Protein AF-A0A358D161-F1 (afdb_monomer)

Structure (mmCIF, N/CA/C/O backbone):
data_AF-A0A358D161-F1
#
_entry.id   AF-A0A358D161-F1
#
loop_
_atom_site.group_PDB
_atom_site.id
_atom_site.type_symbol
_atom_site.label_atom_id
_atom_site.label_alt_id
_atom_site.label_comp_id
_atom_site.label_asym_id
_atom_site.label_entity_id
_atom_site.label_seq_id
_atom_site.pdbx_PDB_ins_code
_atom_site.Cartn_x
_atom_site.Cartn_y
_atom_site.Cartn_z
_atom_site.occupancy
_atom_site.B_iso_or_equiv
_atom_site.auth_seq_id
_atom_site.auth_comp_id
_atom_site.auth_asym_id
_atom_site.auth_atom_id
_atom_site.pdbx_PDB_model_num
ATOM 1 N N . ARG A 1 1 ? 5.043 11.465 -5.851 1.00 78.62 1 ARG A N 1
ATOM 2 C CA . ARG A 1 1 ? 6.495 11.413 -6.176 1.00 78.62 1 ARG A CA 1
ATOM 3 C C . ARG A 1 1 ? 6.864 10.142 -6.947 1.00 78.62 1 ARG A C 1
ATOM 5 O O . ARG A 1 1 ? 7.251 10.280 -8.096 1.00 78.62 1 ARG A O 1
ATOM 12 N N . ARG A 1 2 ? 6.625 8.931 -6.412 1.00 82.62 2 ARG A N 1
ATOM 13 C CA . ARG A 1 2 ? 6.927 7.649 -7.100 1.00 82.62 2 ARG A CA 1
ATOM 14 C C . ARG A 1 2 ? 6.315 7.508 -8.508 1.00 82.62 2 ARG A C 1
ATOM 16 O O . ARG A 1 2 ? 6.998 7.039 -9.408 1.00 82.62 2 ARG A O 1
ATOM 23 N N . LYS A 1 3 ? 5.089 8.016 -8.733 1.00 87.25 3 LYS A N 1
ATOM 24 C CA . LYS A 1 3 ? 4.467 8.036 -10.074 1.00 87.25 3 LYS A CA 1
ATOM 25 C C . LYS A 1 3 ? 5.246 8.871 -11.104 1.00 87.25 3 LYS A C 1
ATOM 27 O O . LYS A 1 3 ? 5.401 8.451 -12.241 1.00 87.25 3 LYS A O 1
ATOM 32 N N . VAL A 1 4 ? 5.755 10.039 -10.703 1.00 90.81 4 VAL A N 1
ATOM 33 C CA . VAL A 1 4 ? 6.517 10.932 -11.595 1.00 90.81 4 VAL A CA 1
ATOM 34 C C . VAL A 1 4 ? 7.863 10.299 -11.936 1.00 90.81 4 VAL A C 1
ATOM 36 O O . VAL A 1 4 ? 8.233 10.236 -13.100 1.00 90.81 4 VAL A O 1
ATOM 39 N N . THR A 1 5 ? 8.554 9.754 -10.933 1.00 92.81 5 THR A N 1
ATOM 40 C CA . THR A 1 5 ? 9.808 9.017 -11.126 1.00 92.81 5 THR A CA 1
ATOM 41 C C . THR A 1 5 ? 9.623 7.822 -12.066 1.00 92.81 5 THR A C 1
ATOM 43 O O . THR A 1 5 ? 10.385 7.673 -13.016 1.00 92.81 5 THR A O 1
ATOM 46 N N . GLY A 1 6 ? 8.568 7.022 -11.863 1.00 93.81 6 GLY A N 1
ATOM 47 C CA . GLY A 1 6 ? 8.243 5.901 -12.747 1.00 93.81 6 GLY A CA 1
ATOM 48 C C . GLY A 1 6 ? 7.958 6.335 -14.185 1.00 93.81 6 GLY A C 1
ATOM 49 O O . GLY A 1 6 ? 8.462 5.714 -15.116 1.00 93.81 6 GLY A O 1
ATOM 50 N N . LEU A 1 7 ? 7.224 7.437 -14.376 1.00 96.19 7 LEU A N 1
ATOM 51 C CA . LEU A 1 7 ? 6.960 7.993 -15.705 1.00 96.19 7 LEU A CA 1
ATOM 52 C C . LEU A 1 7 ? 8.253 8.428 -16.410 1.00 96.19 7 LEU A C 1
ATOM 54 O O . LEU A 1 7 ? 8.426 8.131 -17.587 1.00 96.19 7 LEU A O 1
ATOM 58 N N . ILE A 1 8 ? 9.178 9.078 -15.695 1.00 96.75 8 ILE A N 1
ATOM 59 C CA . ILE A 1 8 ? 10.482 9.476 -16.246 1.00 96.75 8 ILE A CA 1
ATOM 60 C C . ILE A 1 8 ? 11.270 8.243 -16.703 1.00 96.75 8 ILE A C 1
ATOM 62 O O . ILE A 1 8 ? 11.790 8.238 -17.815 1.00 96.75 8 ILE A O 1
ATOM 66 N N . TYR A 1 9 ? 11.321 7.181 -15.892 1.00 96.81 9 TYR A N 1
ATOM 67 C CA . TYR A 1 9 ? 12.000 5.938 -16.273 1.00 96.81 9 TYR A CA 1
ATOM 68 C C . TYR A 1 9 ? 11.407 5.313 -17.532 1.00 96.81 9 TYR A C 1
ATOM 70 O O . TYR A 1 9 ? 12.160 4.898 -18.409 1.00 96.81 9 TYR A O 1
ATOM 78 N N . LEU A 1 10 ? 10.077 5.301 -17.658 1.00 97.44 10 LEU A N 1
ATOM 79 C CA . LEU A 1 10 ? 9.416 4.805 -18.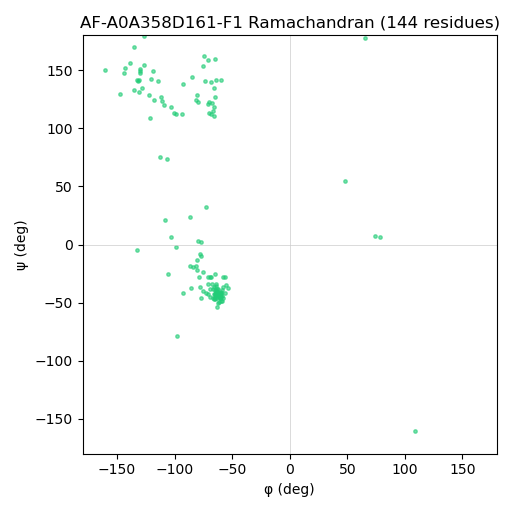864 1.00 97.44 10 LEU A CA 1
ATOM 80 C C . LEU A 1 10 ? 9.725 5.661 -20.089 1.00 97.44 10 LEU A C 1
ATOM 82 O O . LEU A 1 10 ? 10.042 5.109 -21.136 1.00 97.44 10 LEU A O 1
ATOM 86 N N . ILE A 1 11 ? 9.668 6.989 -19.969 1.00 97.75 11 ILE A N 1
ATOM 87 C CA . ILE A 1 11 ? 9.971 7.899 -21.081 1.00 97.75 11 ILE A CA 1
ATOM 88 C C . ILE A 1 11 ? 11.411 7.697 -21.555 1.00 97.75 11 ILE A C 1
ATOM 90 O O . ILE A 1 11 ? 11.647 7.591 -22.755 1.00 97.75 11 ILE A O 1
ATOM 94 N N . VAL A 1 12 ? 12.368 7.599 -20.630 1.00 97.62 12 VAL A N 1
ATOM 95 C CA . VAL A 1 12 ? 13.780 7.374 -20.966 1.00 97.62 12 VAL A CA 1
ATOM 96 C C . VAL A 1 12 ? 13.979 5.996 -21.599 1.00 97.62 12 VAL A C 1
ATOM 98 O O . VAL A 1 12 ? 14.610 5.902 -22.649 1.00 97.62 12 VAL A O 1
ATOM 101 N N . ALA A 1 13 ? 13.411 4.940 -21.009 1.00 97.12 13 ALA A N 1
ATOM 102 C CA . ALA A 1 13 ? 13.514 3.579 -21.530 1.00 97.12 13 ALA A CA 1
ATOM 103 C C . ALA A 1 13 ? 12.922 3.451 -22.940 1.00 97.12 13 ALA A C 1
ATOM 105 O O . ALA A 1 13 ? 13.547 2.866 -23.821 1.00 97.12 13 ALA A O 1
ATOM 106 N N . LEU A 1 14 ? 11.738 4.026 -23.167 1.00 96.81 14 LEU A N 1
ATOM 107 C CA . LEU A 1 14 ? 11.079 4.012 -24.471 1.00 96.81 14 LEU A CA 1
ATOM 108 C C . LEU A 1 14 ? 11.802 4.905 -25.477 1.00 96.81 14 LEU A C 1
ATOM 110 O O . LEU A 1 14 ? 11.983 4.492 -26.617 1.00 96.81 14 LEU A O 1
ATOM 114 N N . GLY A 1 15 ? 12.243 6.098 -25.074 1.00 96.38 15 GLY A N 1
ATOM 115 C CA . GLY A 1 15 ? 12.951 7.028 -25.950 1.00 96.38 15 GLY A CA 1
ATOM 116 C C . GLY A 1 15 ? 14.278 6.454 -26.438 1.00 96.38 15 GLY A C 1
ATOM 117 O O . GLY A 1 15 ? 14.497 6.355 -27.644 1.00 96.38 15 GLY A O 1
ATOM 118 N N . ILE A 1 16 ? 15.132 6.012 -25.508 1.00 94.81 16 ILE A N 1
ATOM 119 C CA . ILE A 1 16 ? 16.430 5.413 -25.841 1.00 94.81 16 ILE A CA 1
ATOM 120 C C .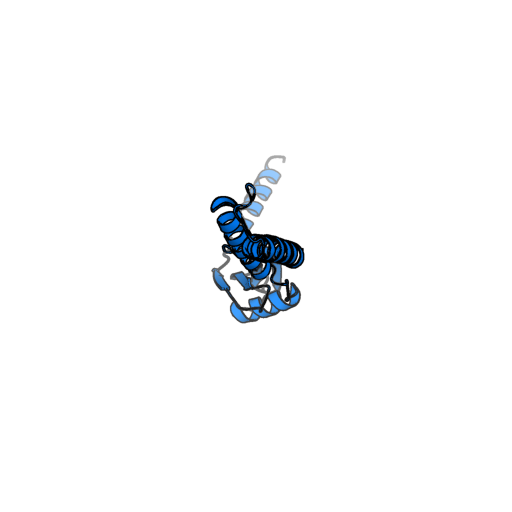 ILE A 1 16 ? 16.227 4.080 -26.561 1.00 94.81 16 ILE A C 1
ATOM 122 O O . ILE A 1 16 ? 16.828 3.876 -27.608 1.00 94.81 16 ILE A O 1
ATOM 126 N N . GLY A 1 17 ? 15.343 3.207 -26.068 1.00 93.62 17 GLY A N 1
ATOM 127 C CA . GLY A 1 17 ? 15.091 1.903 -26.683 1.00 93.62 17 GLY A CA 1
ATO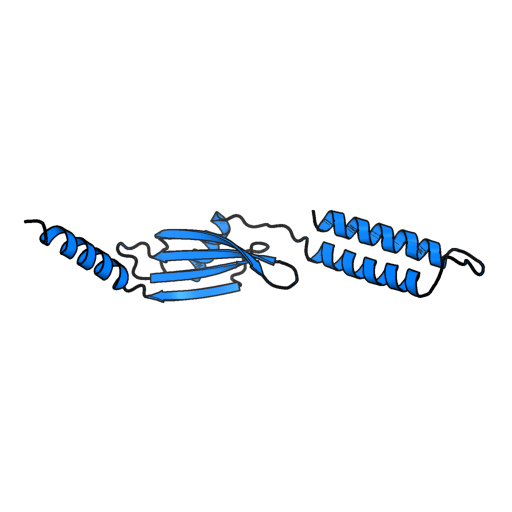M 128 C C . GLY A 1 17 ? 14.574 2.008 -28.120 1.00 93.62 17 GLY A C 1
ATOM 129 O O . GLY A 1 17 ? 15.095 1.339 -29.010 1.00 93.62 17 GLY A O 1
ATOM 130 N N . THR A 1 18 ? 13.604 2.892 -28.374 1.00 93.44 18 THR A N 1
ATOM 131 C CA . THR A 1 18 ? 13.063 3.118 -29.727 1.00 93.44 18 THR A CA 1
ATOM 132 C C . THR A 1 18 ? 14.119 3.724 -30.643 1.00 93.44 18 THR A C 1
ATOM 134 O O . THR A 1 18 ? 14.267 3.281 -31.782 1.00 93.44 18 THR A O 1
ATOM 137 N N . TRP A 1 19 ? 14.888 4.701 -30.151 1.00 93.38 19 TRP A N 1
ATOM 138 C CA . TRP A 1 19 ? 15.996 5.280 -30.907 1.00 93.38 19 TRP A CA 1
ATOM 139 C C . TRP A 1 19 ? 17.029 4.213 -31.277 1.00 93.38 19 TRP A C 1
ATOM 141 O O . TRP A 1 19 ? 17.365 4.085 -32.450 1.00 93.38 19 TRP A O 1
ATOM 151 N N . SER A 1 20 ? 17.460 3.386 -30.321 1.00 89.62 20 SER A N 1
ATOM 152 C CA . SER A 1 20 ? 18.454 2.329 -30.543 1.00 89.62 20 SER A CA 1
ATOM 153 C C . SER A 1 20 ? 18.047 1.325 -31.618 1.00 89.62 20 SER A C 1
ATOM 155 O O . SER A 1 20 ? 18.906 0.881 -32.370 1.00 89.62 20 SER A O 1
ATOM 157 N N . VAL A 1 21 ? 16.758 0.985 -31.718 1.00 88.38 21 VAL A N 1
ATOM 158 C CA . VAL A 1 21 ? 16.246 0.051 -32.741 1.00 88.38 21 VAL A CA 1
ATOM 159 C C . VAL A 1 21 ? 16.046 0.746 -34.098 1.00 88.38 21 VAL A C 1
ATOM 161 O O . VAL A 1 21 ? 16.043 0.090 -35.135 1.00 88.38 21 VAL A O 1
ATOM 164 N N . SER A 1 22 ? 15.899 2.074 -34.109 1.00 88.69 22 SER A N 1
ATOM 165 C CA . SER A 1 22 ? 15.678 2.866 -35.328 1.00 88.69 22 SER A CA 1
ATOM 166 C C . SER A 1 22 ? 16.975 3.274 -36.038 1.00 88.69 22 SER A C 1
ATOM 168 O O . SER A 1 22 ? 16.939 3.654 -37.209 1.00 88.69 22 SER A O 1
ATOM 170 N N . VAL A 1 23 ? 18.126 3.227 -35.355 1.00 87.88 23 VAL A N 1
ATOM 171 C CA . VAL A 1 23 ? 19.427 3.530 -35.971 1.00 87.88 23 VAL A CA 1
ATOM 172 C C . VAL A 1 23 ? 19.813 2.406 -36.932 1.00 87.88 23 VAL A C 1
ATOM 174 O O . VAL A 1 23 ? 19.948 1.251 -36.543 1.00 87.88 23 VAL A O 1
ATOM 177 N N . SER A 1 24 ? 20.012 2.759 -38.201 1.00 78.19 24 SER A N 1
ATOM 178 C CA . SER A 1 24 ? 20.486 1.834 -39.236 1.00 78.19 24 SER A CA 1
ATOM 179 C C . SER A 1 24 ? 22.020 1.733 -39.233 1.00 78.19 24 SER A C 1
ATOM 181 O O . SER A 1 24 ? 22.699 2.739 -39.031 1.00 78.19 24 SER A O 1
ATOM 183 N N . GLY A 1 25 ? 22.565 0.541 -39.503 1.00 79.94 25 GLY A N 1
ATOM 184 C CA . GLY A 1 25 ? 24.012 0.265 -39.571 1.00 79.94 25 GLY A CA 1
ATOM 185 C C . GLY A 1 25 ? 24.537 -0.568 -38.393 1.00 79.94 25 GLY A C 1
ATOM 186 O O . GLY A 1 25 ? 23.755 -1.215 -37.703 1.00 79.94 25 GLY A O 1
ATOM 187 N N . GLU A 1 26 ? 25.853 -0.530 -38.148 1.00 74.62 26 GLU A N 1
ATOM 188 C CA . GLU A 1 26 ? 26.517 -1.101 -36.956 1.00 74.62 26 GLU A CA 1
ATOM 189 C C . GLU A 1 26 ? 26.978 0.020 -36.000 1.00 74.62 26 GLU A C 1
ATOM 191 O O . GLU A 1 26 ? 28.161 0.369 -35.937 1.00 74.62 26 GLU A O 1
ATOM 196 N N . PRO A 1 27 ? 26.049 0.665 -35.274 1.00 79.25 27 PRO A N 1
ATOM 197 C CA . PRO A 1 27 ? 26.395 1.717 -34.330 1.00 79.25 27 PRO A CA 1
ATOM 198 C C . PRO A 1 27 ? 27.118 1.147 -33.101 1.00 79.25 27 PRO A C 1
ATOM 200 O O . PRO A 1 27 ? 26.563 0.355 -32.347 1.00 79.25 27 PRO A O 1
ATOM 203 N N . VAL A 1 28 ? 28.329 1.643 -32.831 1.00 83.88 28 VAL A N 1
ATOM 204 C CA . VAL A 1 28 ? 29.195 1.215 -31.706 1.00 83.88 28 VAL A CA 1
ATOM 205 C C . VAL A 1 28 ? 28.514 1.341 -30.330 1.00 83.88 28 VAL A C 1
ATOM 207 O O . VAL A 1 28 ? 28.830 0.604 -29.399 1.00 83.88 28 VAL A O 1
ATOM 210 N N . LEU A 1 29 ? 27.570 2.277 -30.189 1.00 82.50 29 LEU A N 1
ATOM 211 C CA . LEU A 1 29 ? 26.863 2.547 -28.934 1.00 82.50 29 LEU A CA 1
ATOM 212 C C . LEU A 1 29 ? 25.663 1.618 -28.687 1.00 82.50 29 LEU A C 1
ATOM 214 O O . LEU A 1 29 ? 25.224 1.511 -27.542 1.00 82.50 29 LEU A O 1
ATOM 218 N N . VAL A 1 30 ? 25.125 0.949 -29.715 1.00 87.50 30 VAL A N 1
ATOM 219 C CA . VAL A 1 30 ? 23.990 0.029 -29.550 1.00 87.50 30 VAL A CA 1
ATOM 220 C C . VAL A 1 30 ? 24.533 -1.378 -29.363 1.00 87.50 30 VAL A C 1
ATOM 222 O O . VAL A 1 30 ? 25.094 -1.982 -30.269 1.00 87.50 30 VAL A O 1
ATOM 225 N N . ASN A 1 31 ? 24.352 -1.910 -28.161 1.00 89.75 31 ASN A N 1
ATOM 226 C CA . ASN A 1 31 ? 24.715 -3.278 -27.823 1.00 89.75 31 ASN A CA 1
ATOM 227 C C . ASN A 1 31 ? 23.587 -3.945 -27.030 1.00 89.75 31 ASN A C 1
ATOM 229 O O . ASN A 1 31 ? 22.653 -3.289 -26.559 1.00 89.75 31 ASN A O 1
ATOM 233 N N . 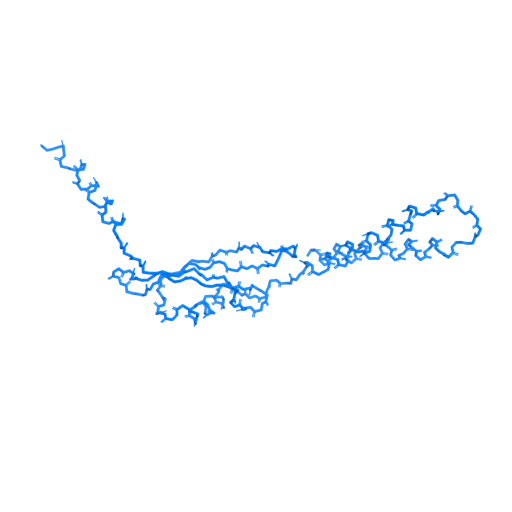THR A 1 32 ? 23.695 -5.257 -26.840 1.00 89.38 32 THR A N 1
ATOM 234 C CA . THR A 1 32 ? 22.724 -6.049 -26.073 1.00 89.38 32 THR A CA 1
ATOM 235 C C . THR A 1 32 ? 22.517 -5.510 -24.655 1.00 89.38 32 THR A C 1
ATOM 237 O O . THR A 1 32 ? 21.398 -5.529 -24.147 1.00 89.38 32 THR A O 1
ATOM 240 N N . GLY A 1 33 ? 23.570 -4.978 -24.028 1.00 91.94 33 GLY A N 1
ATOM 241 C CA . GLY A 1 33 ? 23.509 -4.366 -22.702 1.00 91.94 33 GLY A CA 1
ATOM 242 C C . GLY A 1 33 ? 22.650 -3.101 -22.656 1.00 91.94 33 GLY A C 1
ATOM 243 O O . GLY A 1 33 ? 21.890 -2.928 -21.708 1.00 91.94 33 GLY A O 1
ATOM 244 N N . LEU A 1 34 ? 22.697 -2.252 -23.688 1.00 92.75 34 LEU A N 1
ATOM 245 C CA . LEU A 1 34 ? 21.849 -1.059 -23.784 1.00 92.75 34 LEU A CA 1
ATOM 246 C C . LEU A 1 34 ? 20.365 -1.436 -23.859 1.00 92.75 34 LEU A C 1
ATOM 248 O O . LEU A 1 34 ? 19.542 -0.869 -23.138 1.00 92.75 34 LEU A O 1
ATOM 252 N N . ILE A 1 35 ? 20.029 -2.421 -24.696 1.00 91.75 35 ILE A N 1
ATOM 253 C CA . ILE A 1 35 ? 18.652 -2.911 -24.838 1.00 91.75 35 ILE A CA 1
ATOM 254 C C . ILE A 1 35 ? 18.179 -3.555 -23.531 1.00 91.75 35 ILE A C 1
ATOM 256 O O . ILE A 1 35 ? 17.103 -3.217 -23.037 1.00 91.75 35 ILE A O 1
ATOM 260 N N . ALA A 1 36 ? 19.001 -4.411 -22.918 1.00 95.56 36 ALA A N 1
ATOM 261 C CA . ALA A 1 36 ? 18.705 -5.005 -21.616 1.00 95.56 36 ALA A CA 1
ATOM 262 C C . ALA A 1 36 ? 18.515 -3.937 -20.523 1.00 95.56 36 ALA A C 1
ATOM 264 O O . ALA A 1 36 ? 17.597 -4.043 -19.711 1.00 95.56 36 ALA A O 1
ATOM 265 N N . GLY A 1 37 ? 19.326 -2.876 -20.539 1.00 96.44 37 GLY A N 1
ATOM 266 C CA . GLY A 1 37 ? 19.197 -1.728 -19.645 1.00 96.44 37 GLY A CA 1
ATOM 267 C C . GLY A 1 37 ? 17.877 -0.980 -19.831 1.00 96.44 37 GLY A C 1
ATOM 268 O O . GLY A 1 37 ? 17.206 -0.681 -18.844 1.00 96.44 37 GLY A O 1
ATOM 269 N N . CYS A 1 38 ? 17.453 -0.738 -21.076 1.00 96.25 38 CYS A N 1
ATOM 270 C CA . CYS A 1 38 ? 16.155 -0.123 -21.371 1.00 96.25 38 CYS A CA 1
ATOM 271 C C . CYS A 1 38 ? 14.993 -0.993 -20.873 1.00 96.25 38 CYS A C 1
ATOM 273 O O . CYS A 1 38 ? 14.060 -0.478 -20.260 1.00 96.25 38 CYS A O 1
ATOM 275 N N . VAL A 1 39 ? 15.067 -2.312 -21.070 1.00 96.50 39 VAL A N 1
ATOM 276 C CA . VAL A 1 39 ? 14.063 -3.259 -20.561 1.00 96.50 39 VAL A CA 1
ATOM 277 C C . VAL A 1 39 ? 14.009 -3.224 -19.032 1.00 96.50 39 VAL A C 1
ATOM 279 O O . VAL A 1 39 ? 12.933 -3.048 -18.462 1.00 96.50 39 VAL A O 1
ATOM 282 N N . ALA A 1 40 ? 15.157 -3.333 -18.359 1.00 97.75 40 ALA A N 1
ATOM 283 C CA . ALA A 1 40 ? 15.236 -3.303 -16.901 1.00 97.75 40 ALA A CA 1
ATOM 284 C C . ALA A 1 40 ? 14.702 -1.982 -16.325 1.00 97.75 40 ALA A C 1
ATOM 286 O O . ALA A 1 40 ? 13.906 -1.987 -15.384 1.00 97.75 40 ALA A O 1
ATOM 287 N N . LEU A 1 41 ? 15.080 -0.850 -16.926 1.00 97.62 41 LEU A N 1
ATOM 288 C CA . LEU A 1 41 ? 14.591 0.470 -16.535 1.00 97.62 41 LEU A CA 1
ATOM 289 C C . LEU A 1 41 ? 13.080 0.602 -16.767 1.00 97.62 41 LEU A C 1
ATOM 291 O O . LEU A 1 41 ? 12.376 1.142 -15.915 1.00 97.62 41 LEU A O 1
ATOM 295 N N . GLY A 1 42 ? 12.570 0.063 -17.877 1.00 97.62 42 GLY A N 1
ATOM 296 C CA . GLY A 1 42 ? 11.142 0.010 -18.174 1.00 97.62 42 GLY A CA 1
ATOM 297 C C . GLY A 1 42 ? 10.358 -0.769 -17.116 1.00 97.62 42 GLY A C 1
ATOM 298 O O . GLY A 1 42 ? 9.381 -0.260 -16.565 1.00 97.62 42 GLY A O 1
ATOM 299 N N . LEU A 1 43 ? 10.830 -1.967 -16.755 1.00 97.31 43 LEU A N 1
ATOM 300 C CA . LEU A 1 43 ? 10.245 -2.780 -15.683 1.00 97.31 43 LEU A CA 1
ATOM 301 C C . LEU A 1 43 ? 10.264 -2.043 -14.336 1.00 97.31 43 LEU A C 1
ATOM 303 O O . LEU A 1 43 ? 9.261 -2.028 -13.619 1.00 97.31 43 LEU A O 1
ATOM 307 N N . PHE A 1 44 ? 11.370 -1.373 -14.010 1.00 96.25 44 PHE A N 1
ATOM 308 C CA . PHE A 1 44 ? 11.483 -0.587 -12.782 1.00 96.25 44 PHE A CA 1
ATOM 309 C C . PHE A 1 44 ? 10.570 0.653 -12.779 1.00 96.25 44 PHE A C 1
ATOM 311 O O . PHE A 1 44 ? 10.014 1.030 -11.740 1.00 96.25 44 PHE A O 1
ATOM 318 N N . GLY A 1 45 ? 10.357 1.265 -13.946 1.00 95.88 45 GLY A N 1
ATOM 319 C CA . GLY A 1 45 ? 9.375 2.325 -14.160 1.00 95.88 45 GLY A CA 1
ATOM 320 C C . GLY A 1 45 ? 7.948 1.855 -13.885 1.00 95.88 45 GLY A C 1
ATOM 321 O O . GLY A 1 45 ? 7.240 2.485 -13.095 1.00 95.88 45 GLY A O 1
ATOM 322 N N . LEU A 1 46 ? 7.551 0.709 -14.451 1.00 95.06 46 LEU A N 1
ATOM 323 C CA . LEU A 1 46 ? 6.247 0.082 -14.193 1.00 95.06 46 LEU A CA 1
ATOM 324 C C . LEU A 1 46 ? 6.054 -0.237 -12.708 1.00 95.06 46 LEU A C 1
ATOM 326 O O . LEU A 1 46 ? 5.011 0.082 -12.134 1.00 95.06 46 LEU A O 1
ATOM 330 N N . TYR A 1 47 ? 7.077 -0.798 -12.064 1.00 94.06 47 TYR A N 1
ATOM 331 C CA . TYR A 1 47 ? 7.062 -1.053 -10.627 1.00 94.06 47 TYR A CA 1
ATOM 332 C C . TYR A 1 47 ? 6.870 0.238 -9.815 1.00 94.06 47 TYR A C 1
ATOM 334 O O . TYR A 1 47 ? 6.026 0.293 -8.921 1.00 94.06 47 TYR A O 1
ATOM 342 N N . SER A 1 48 ? 7.591 1.309 -10.158 1.00 92.44 48 SER A N 1
ATOM 343 C CA . SER A 1 48 ? 7.480 2.607 -9.476 1.00 92.44 48 SER A CA 1
ATOM 344 C C . SER A 1 48 ? 6.095 3.245 -9.635 1.00 92.44 48 SER A C 1
ATOM 346 O O . SER A 1 48 ? 5.589 3.864 -8.693 1.00 92.44 48 SER A O 1
ATOM 348 N N . LEU A 1 49 ? 5.453 3.077 -10.797 1.00 91.50 49 LEU A N 1
ATOM 349 C CA . LEU A 1 49 ? 4.063 3.486 -11.010 1.00 91.50 49 LEU A CA 1
ATOM 350 C C . LEU A 1 49 ? 3.105 2.672 -10.132 1.00 91.50 49 LEU A C 1
ATOM 352 O O . LEU A 1 49 ? 2.257 3.256 -9.452 1.00 91.50 49 LEU A O 1
ATOM 356 N N . ALA A 1 50 ? 3.271 1.347 -10.103 1.00 89.94 50 ALA A N 1
ATOM 357 C CA . ALA A 1 50 ? 2.441 0.441 -9.314 1.00 89.94 50 ALA A CA 1
ATOM 358 C C . ALA A 1 50 ? 2.567 0.692 -7.801 1.00 89.94 50 ALA A C 1
ATOM 360 O O . ALA A 1 50 ? 1.559 0.699 -7.097 1.00 89.94 50 ALA A O 1
ATOM 361 N N . ALA A 1 51 ? 3.779 0.959 -7.307 1.00 89.00 51 ALA A N 1
ATOM 362 C CA . ALA A 1 51 ? 4.067 1.290 -5.908 1.00 89.00 51 ALA A CA 1
ATOM 363 C C . ALA A 1 51 ? 3.710 2.742 -5.536 1.00 89.00 51 ALA A C 1
ATOM 365 O O . ALA A 1 51 ? 3.786 3.140 -4.374 1.00 89.00 51 ALA A O 1
ATOM 366 N N . GLY A 1 52 ? 3.348 3.573 -6.515 1.00 84.44 52 GLY A N 1
ATOM 367 C CA . GLY A 1 52 ? 2.976 4.968 -6.319 1.00 84.44 52 GLY A CA 1
ATOM 368 C C . GLY A 1 52 ? 1.502 5.188 -5.988 1.00 84.44 52 GLY A C 1
ATOM 369 O O . GLY A 1 52 ? 1.003 6.270 -6.296 1.00 84.44 52 GLY A O 1
ATOM 370 N N . ARG A 1 53 ? 0.784 4.198 -5.437 1.00 79.81 53 ARG A N 1
ATOM 371 C CA . ARG A 1 53 ? -0.642 4.349 -5.091 1.00 79.81 53 ARG A CA 1
ATOM 372 C C . ARG A 1 53 ? -0.847 5.483 -4.086 1.00 79.81 53 ARG A C 1
ATOM 374 O O . ARG A 1 53 ? -0.010 5.713 -3.216 1.00 79.81 53 ARG A O 1
ATOM 381 N N . SER A 1 54 ? -1.937 6.226 -4.263 1.00 75.94 54 SER A N 1
ATOM 382 C CA . SER A 1 54 ? -2.304 7.318 -3.366 1.00 75.94 54 SER A CA 1
ATOM 383 C C . SER A 1 54 ? -2.827 6.767 -2.049 1.00 75.94 54 SER A C 1
ATOM 385 O O . SER A 1 54 ? -3.564 5.785 -2.025 1.00 75.94 54 SER A O 1
ATOM 387 N N . PHE A 1 55 ? -2.437 7.444 -0.981 1.00 77.69 55 PHE A N 1
ATOM 388 C CA . PHE A 1 55 ? -3.079 7.379 0.318 1.00 77.69 55 PHE A CA 1
ATOM 389 C C . PHE A 1 55 ? -4.456 8.034 0.186 1.00 77.69 55 PHE A C 1
ATOM 391 O O . PHE A 1 55 ? -4.524 9.209 -0.174 1.00 77.69 55 PHE A O 1
ATOM 398 N N . GLY A 1 56 ? -5.520 7.242 0.306 1.00 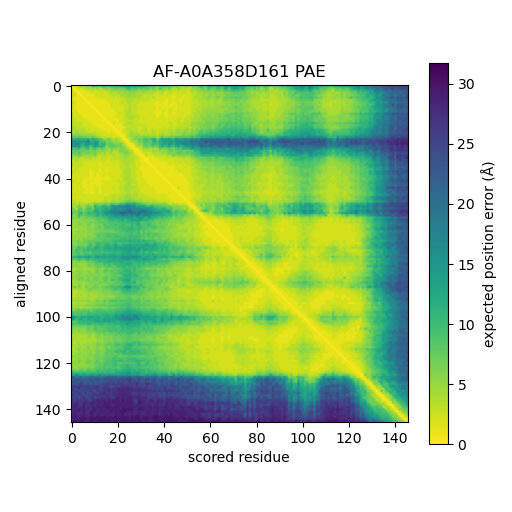75.88 56 GLY A N 1
ATOM 399 C CA . GLY A 1 56 ? -6.882 7.673 -0.016 1.00 75.88 56 GLY A CA 1
ATOM 400 C C . GLY A 1 56 ? -7.752 7.925 1.207 1.00 75.88 56 GLY A C 1
ATOM 401 O O . GLY A 1 56 ? -8.684 8.712 1.110 1.00 75.88 56 GLY A O 1
ATOM 402 N N . LEU A 1 57 ? -7.439 7.274 2.328 1.00 88.25 57 LEU A N 1
ATOM 403 C CA . LEU A 1 57 ? -8.338 7.154 3.467 1.00 88.25 57 LEU A CA 1
ATOM 404 C C . LEU A 1 57 ? -7.743 7.815 4.713 1.00 88.25 57 LEU A C 1
ATOM 406 O O . LEU A 1 57 ? -6.619 7.492 5.113 1.00 88.25 57 LEU A O 1
ATOM 410 N N . ASP A 1 58 ? -8.498 8.745 5.295 1.00 90.44 58 ASP A N 1
ATOM 411 C CA . ASP A 1 58 ? -8.096 9.516 6.475 1.00 90.44 58 ASP A CA 1
ATOM 412 C C . ASP A 1 58 ? -8.147 8.677 7.765 1.00 90.44 58 ASP A C 1
ATOM 414 O O . ASP A 1 58 ? -8.797 7.633 7.827 1.00 90.44 58 ASP A O 1
ATOM 418 N N . GLU A 1 59 ? -7.476 9.144 8.817 1.00 91.75 59 GLU A N 1
ATOM 419 C CA . GLU A 1 59 ? -7.422 8.475 10.121 1.00 91.75 59 GLU A CA 1
ATOM 420 C C . GLU A 1 59 ? -8.821 8.223 10.702 1.00 91.75 59 GLU A C 1
ATOM 422 O O . GLU A 1 59 ? -9.106 7.131 11.192 1.00 91.75 59 GLU A O 1
ATOM 427 N N . ASN A 1 60 ? -9.724 9.200 10.586 1.00 92.25 60 ASN A N 1
ATOM 428 C CA . ASN A 1 60 ? -11.094 9.080 11.087 1.00 92.25 60 ASN A CA 1
ATOM 429 C C . ASN A 1 60 ? -11.881 7.985 10.358 1.00 92.25 60 ASN A C 1
ATOM 431 O O . ASN A 1 60 ? -12.600 7.203 10.978 1.00 92.25 60 ASN A O 1
ATOM 435 N N . GLU A 1 61 ? -11.733 7.898 9.036 1.00 92.25 61 GLU A N 1
ATOM 436 C CA . GLU A 1 61 ? -12.382 6.856 8.240 1.00 92.25 61 GLU A CA 1
ATOM 437 C C . GLU A 1 61 ? -11.825 5.470 8.588 1.00 92.25 61 GLU A C 1
ATOM 439 O O . GLU A 1 61 ? -12.585 4.500 8.673 1.00 92.25 61 GLU A O 1
ATOM 444 N N . ALA A 1 62 ? -10.51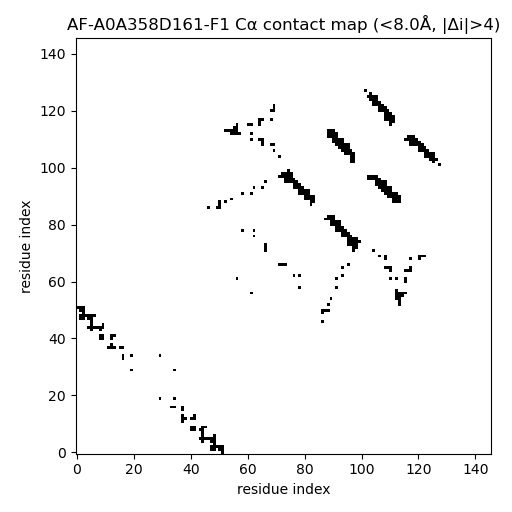8 5.384 8.861 1.00 92.69 62 ALA A N 1
ATOM 445 C CA . ALA A 1 62 ? -9.881 4.156 9.319 1.00 92.69 62 ALA A CA 1
ATOM 446 C C . ALA A 1 62 ? -10.407 3.751 10.699 1.00 92.69 62 ALA A C 1
ATOM 448 O O . ALA A 1 62 ? -10.731 2.581 10.901 1.00 92.69 62 ALA A O 1
ATOM 449 N N . LEU A 1 63 ? -10.573 4.712 11.616 1.00 92.62 63 LEU A N 1
ATOM 450 C CA . LEU A 1 63 ? -11.119 4.466 12.950 1.00 92.62 63 LEU A CA 1
ATOM 451 C C . LEU A 1 63 ? -12.547 3.936 12.875 1.00 92.62 63 LEU A C 1
ATOM 453 O O . LEU A 1 63 ? -12.895 2.983 13.568 1.00 92.62 63 LEU A O 1
ATOM 457 N N . VAL A 1 64 ? -13.370 4.510 11.998 1.00 92.81 64 VAL A N 1
ATOM 458 C CA . VAL A 1 64 ? -14.732 4.024 11.769 1.00 92.81 64 VAL A CA 1
ATOM 459 C C . VAL A 1 64 ? -14.710 2.597 11.208 1.00 92.81 64 VAL A C 1
ATOM 461 O O . VAL A 1 64 ? -15.522 1.771 11.627 1.00 92.81 64 VAL A O 1
ATOM 464 N N . ALA A 1 65 ? -13.790 2.274 10.294 1.00 92.44 65 ALA A N 1
ATOM 465 C CA . ALA A 1 65 ? -13.625 0.911 9.790 1.00 92.44 65 ALA A CA 1
ATOM 466 C C . ALA A 1 65 ? -13.176 -0.062 10.897 1.00 92.44 65 ALA A C 1
ATOM 468 O O . ALA A 1 65 ? -13.730 -1.154 11.009 1.00 92.44 65 ALA A O 1
ATOM 469 N N . ALA A 1 66 ? -12.237 0.352 11.751 1.00 92.88 66 ALA A N 1
ATOM 470 C CA . ALA A 1 66 ? -11.753 -0.439 12.876 1.00 92.88 66 ALA A CA 1
ATOM 471 C C . ALA A 1 66 ? -12.839 -0.687 13.931 1.00 92.88 66 ALA A C 1
ATOM 473 O O . ALA A 1 66 ? -13.008 -1.821 14.374 1.00 92.88 66 ALA A O 1
ATOM 474 N N . ASN A 1 67 ? -13.634 0.331 14.268 1.00 92.31 67 ASN A N 1
ATOM 475 C CA . ASN A 1 67 ? -14.748 0.219 15.213 1.00 92.31 67 ASN A CA 1
ATOM 476 C C . ASN A 1 67 ? -15.789 -0.812 14.734 1.00 92.31 67 ASN A C 1
ATOM 478 O O . ASN A 1 67 ? -16.242 -1.660 15.497 1.00 92.31 67 ASN A O 1
ATOM 482 N N . ARG A 1 68 ? -16.089 -0.835 13.426 1.00 91.69 68 ARG A N 1
ATOM 483 C CA . ARG A 1 68 ? -16.964 -1.867 12.840 1.00 91.69 68 ARG A CA 1
ATOM 484 C C . ARG A 1 68 ? -16.374 -3.281 12.909 1.00 91.69 68 ARG A C 1
ATOM 486 O O . ARG A 1 68 ? -17.142 -4.236 12.855 1.00 91.69 68 ARG A O 1
ATOM 493 N N . ALA A 1 69 ? -15.049 -3.424 12.979 1.00 92.75 69 ALA A N 1
ATOM 494 C CA . ALA A 1 69 ? -14.371 -4.719 12.954 1.00 92.75 69 ALA A CA 1
ATOM 495 C C . ALA A 1 69 ? -14.257 -5.375 14.341 1.00 92.75 69 ALA A C 1
ATOM 497 O O . ALA A 1 69 ? -14.378 -6.592 14.441 1.00 92.75 69 ALA A O 1
ATOM 498 N N . VAL A 1 70 ? -14.030 -4.593 15.403 1.00 91.50 70 VAL A N 1
ATOM 499 C CA . VAL A 1 70 ? -13.706 -5.130 16.742 1.00 91.50 70 VAL A CA 1
ATOM 500 C C . VAL A 1 70 ? -14.908 -5.598 17.562 1.00 91.50 70 VAL A C 1
ATOM 502 O O . VAL A 1 70 ? -14.737 -6.375 18.495 1.00 91.50 70 VAL A O 1
ATOM 505 N N . GLY A 1 71 ? -16.125 -5.168 17.219 1.00 87.50 71 GLY A N 1
ATOM 506 C CA . GLY A 1 71 ? -17.356 -5.687 17.829 1.00 87.50 71 GLY A CA 1
ATOM 507 C C . GLY A 1 71 ? -17.649 -5.212 19.260 1.00 87.50 71 GLY A C 1
ATOM 508 O O . GLY A 1 71 ? -18.615 -5.685 19.853 1.00 87.50 71 GLY A O 1
ATOM 509 N N . PHE A 1 72 ? -16.875 -4.267 19.798 1.00 90.44 72 PHE A N 1
ATOM 510 C CA . PHE A 1 72 ? -17.133 -3.592 21.073 1.00 90.44 72 PHE A CA 1
ATOM 511 C C . PHE A 1 72 ? -17.126 -2.066 20.882 1.00 90.44 72 PHE A C 1
ATOM 513 O O . PHE A 1 72 ? -16.490 -1.572 19.946 1.00 90.44 72 PHE A O 1
ATOM 520 N N . PRO A 1 73 ? -17.823 -1.294 21.737 1.00 90.56 73 PRO A N 1
ATOM 521 C CA . PRO A 1 73 ? -17.798 0.162 21.657 1.00 90.56 73 PRO A CA 1
ATOM 522 C C . PRO A 1 73 ? -16.394 0.690 21.977 1.00 90.56 73 PRO A C 1
ATOM 524 O O . PRO A 1 73 ? -15.894 0.491 23.080 1.00 90.56 73 PRO A O 1
ATOM 527 N N . VAL A 1 74 ? -15.758 1.362 21.015 1.00 91.50 74 VAL A N 1
ATOM 528 C CA . VAL A 1 74 ? -14.419 1.951 21.187 1.00 91.50 74 VAL A CA 1
ATOM 529 C C . VAL A 1 74 ? -14.500 3.289 21.930 1.00 91.50 74 VAL A C 1
ATOM 531 O O . VAL A 1 74 ? -15.251 4.172 21.515 1.00 91.50 74 VAL A O 1
ATOM 534 N N . GLY A 1 75 ? -13.701 3.446 22.990 1.00 89.69 75 GLY A N 1
ATOM 535 C CA . GLY A 1 75 ? -13.515 4.702 23.724 1.00 89.69 75 GLY A CA 1
ATOM 536 C C . GLY A 1 75 ? -12.252 5.438 23.284 1.00 89.69 75 GLY A C 1
ATOM 537 O O . GLY A 1 75 ? -12.310 6.381 22.496 1.00 89.69 75 GLY A O 1
ATOM 538 N N . HIS A 1 76 ? -11.098 4.988 23.781 1.00 89.94 76 HIS A N 1
ATOM 539 C CA . HIS A 1 76 ? -9.794 5.535 23.405 1.00 89.94 76 HIS A CA 1
ATOM 540 C C . HIS A 1 76 ? -9.191 4.752 22.241 1.00 89.94 76 HIS A C 1
ATOM 542 O O . HIS A 1 76 ? -9.227 3.522 22.207 1.00 89.94 76 HIS A O 1
ATOM 548 N N . ALA A 1 77 ? -8.598 5.465 21.290 1.00 93.38 77 ALA A N 1
ATOM 549 C CA . ALA A 1 77 ? -7.918 4.862 20.158 1.00 93.38 77 ALA A CA 1
ATOM 550 C C . ALA A 1 77 ? -6.674 5.661 19.778 1.00 93.38 77 ALA A C 1
ATOM 552 O O . ALA A 1 77 ? -6.615 6.874 19.966 1.00 93.38 77 ALA A O 1
ATOM 553 N N . SER A 1 78 ? -5.691 4.974 19.208 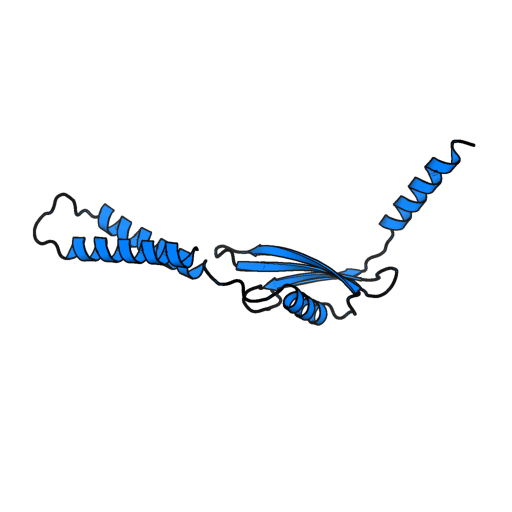1.00 93.19 78 SER A N 1
ATOM 554 C CA . SER A 1 78 ? -4.526 5.594 18.585 1.00 93.19 78 SER A CA 1
ATOM 555 C C . SER A 1 78 ? -4.292 4.986 17.208 1.00 93.19 78 SER A C 1
ATOM 557 O O . SER A 1 78 ? -4.459 3.778 17.013 1.00 93.19 78 SER A O 1
ATOM 559 N N . ALA A 1 79 ? -3.910 5.821 16.245 1.00 94.62 79 ALA A N 1
ATOM 560 C CA . ALA A 1 79 ? -3.578 5.387 14.899 1.00 94.62 79 ALA A CA 1
ATOM 561 C C . ALA A 1 79 ? -2.100 5.630 14.604 1.00 94.62 79 ALA A C 1
ATOM 563 O O . ALA A 1 79 ? -1.519 6.656 14.955 1.00 94.62 79 ALA A O 1
ATOM 564 N N . GLN A 1 80 ? -1.489 4.681 13.906 1.00 95.31 80 GLN A N 1
ATOM 565 C CA . GLN A 1 80 ? -0.139 4.819 13.386 1.00 95.31 80 GLN A CA 1
ATOM 566 C C . GLN A 1 80 ? -0.111 4.431 11.917 1.00 95.31 80 GLN A C 1
ATOM 568 O O . GLN A 1 80 ? -0.602 3.371 11.520 1.00 95.31 80 GLN A O 1
ATOM 573 N N . LEU A 1 81 ? 0.501 5.279 11.096 1.00 94.44 81 LEU A N 1
ATOM 574 C CA . LEU A 1 81 ? 0.690 4.981 9.685 1.00 94.44 81 LEU A CA 1
ATOM 575 C C . LEU A 1 81 ? 1.907 4.071 9.489 1.00 94.44 81 LEU A C 1
ATOM 577 O O . LEU A 1 81 ? 3.024 4.401 9.885 1.00 94.44 81 LEU A O 1
ATOM 581 N N . GLY A 1 82 ? 1.694 2.934 8.834 1.00 92.69 82 GLY A N 1
ATOM 582 C CA . GLY A 1 82 ? 2.736 2.000 8.427 1.00 92.69 82 GLY A CA 1
ATOM 583 C C . GLY A 1 82 ? 2.683 1.666 6.939 1.00 92.69 82 GLY A C 1
ATOM 584 O O . GLY A 1 82 ? 1.812 2.117 6.194 1.00 92.69 82 GLY A O 1
ATOM 585 N N . TRP A 1 83 ? 3.625 0.828 6.504 1.00 92.31 83 TRP A N 1
ATOM 586 C CA . TRP A 1 83 ? 3.691 0.314 5.137 1.00 92.31 83 TRP A CA 1
ATOM 587 C C . TRP A 1 83 ? 3.879 -1.197 5.142 1.00 92.31 83 TRP A C 1
ATOM 589 O O . TRP A 1 83 ? 4.630 -1.731 5.958 1.00 92.31 83 TRP A O 1
ATOM 599 N N . ARG A 1 84 ? 3.218 -1.882 4.207 1.00 90.81 84 ARG A N 1
ATOM 600 C CA . ARG A 1 84 ? 3.263 -3.342 4.076 1.00 90.81 84 ARG A CA 1
ATOM 601 C C . ARG A 1 84 ? 3.575 -3.798 2.654 1.00 90.81 84 ARG A C 1
ATOM 603 O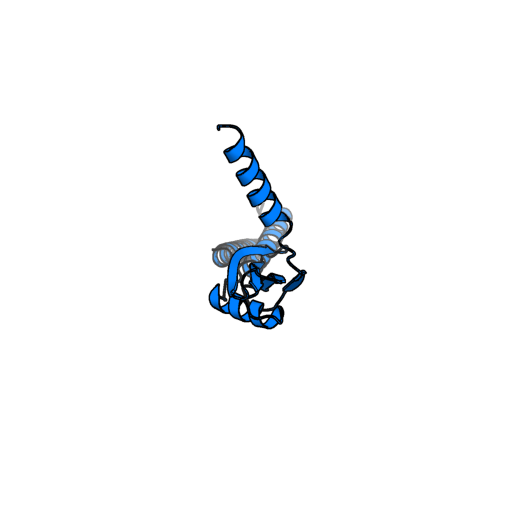 O . ARG A 1 84 ? 3.192 -3.154 1.673 1.00 90.81 84 ARG A O 1
ATOM 610 N N . GLY A 1 85 ? 4.203 -4.967 2.557 1.00 89.38 85 GLY A N 1
ATOM 611 C CA . GLY A 1 85 ? 4.483 -5.658 1.299 1.00 89.38 85 GLY A CA 1
ATOM 612 C C . GLY A 1 85 ? 5.461 -4.929 0.372 1.00 89.38 85 GLY A C 1
ATOM 613 O O . GLY A 1 85 ? 5.911 -3.813 0.632 1.00 89.38 85 GLY A O 1
ATOM 614 N N . VAL A 1 86 ? 5.768 -5.569 -0.758 1.00 86.44 86 VAL A N 1
ATOM 615 C CA . VAL A 1 86 ? 6.772 -5.074 -1.718 1.00 86.44 86 VAL A CA 1
ATOM 616 C C . VAL A 1 86 ? 6.378 -3.737 -2.344 1.00 86.44 86 VAL A C 1
ATOM 618 O O . VAL A 1 86 ? 7.215 -2.866 -2.520 1.00 86.44 86 VAL A O 1
ATOM 621 N N . LEU A 1 87 ? 5.083 -3.504 -2.573 1.00 88.94 87 LEU A N 1
ATOM 622 C CA . LEU A 1 87 ? 4.588 -2.246 -3.142 1.00 88.94 87 LEU A CA 1
ATOM 623 C C . LEU A 1 87 ? 4.539 -1.086 -2.133 1.00 88.94 87 LEU A C 1
ATOM 625 O O . LEU A 1 87 ? 4.086 -0.002 -2.498 1.00 88.94 87 LEU A O 1
ATOM 629 N N . SER A 1 88 ? 4.982 -1.294 -0.885 1.00 88.69 88 SER A N 1
ATOM 630 C CA . SER A 1 88 ? 4.823 -0.340 0.220 1.00 88.69 88 SER A CA 1
ATOM 631 C C . SER A 1 88 ? 3.379 0.172 0.304 1.00 88.69 88 SER A C 1
ATOM 633 O O . SER A 1 88 ? 3.131 1.375 0.217 1.00 88.69 88 SER A O 1
ATOM 635 N N . ARG A 1 89 ? 2.399 -0.733 0.404 1.00 90.12 89 ARG A N 1
ATOM 636 C CA . ARG A 1 89 ? 1.001 -0.312 0.564 1.00 90.12 89 ARG A CA 1
ATOM 637 C C . ARG A 1 89 ? 0.861 0.411 1.908 1.00 90.12 89 ARG A C 1
ATOM 639 O O . ARG A 1 89 ? 1.291 -0.164 2.908 1.00 90.12 89 ARG A O 1
ATOM 646 N N . PRO A 1 90 ? 0.317 1.639 1.951 1.00 92.81 90 PRO A N 1
ATOM 647 C CA . PRO A 1 90 ? 0.100 2.338 3.210 1.00 92.81 90 PRO A CA 1
ATOM 648 C C . PRO A 1 90 ? -0.999 1.627 4.010 1.00 92.81 90 PRO A C 1
ATOM 650 O O . PRO A 1 90 ? -1.969 1.117 3.447 1.00 92.81 90 PRO A O 1
ATOM 653 N N . THR A 1 91 ? -0.831 1.520 5.321 1.00 94.31 91 THR A N 1
ATOM 654 C CA . THR A 1 91 ? -1.741 0.773 6.198 1.00 94.31 91 THR A CA 1
ATOM 655 C C . THR A 1 91 ? -1.796 1.446 7.555 1.00 94.31 91 THR A C 1
ATOM 657 O O . THR A 1 91 ? -0.757 1.716 8.155 1.00 94.31 91 THR A O 1
ATOM 660 N N . TRP A 1 92 ? -3.004 1.700 8.031 1.00 96.06 92 TRP A N 1
ATOM 661 C CA . TRP A 1 92 ? -3.271 2.195 9.367 1.00 96.06 92 TRP A CA 1
ATOM 662 C C . TRP A 1 92 ? -3.207 1.045 10.358 1.00 96.06 92 TRP A C 1
ATOM 664 O O . TRP A 1 92 ? -3.913 0.053 10.205 1.00 96.06 92 TRP A O 1
ATOM 674 N N . LYS A 1 93 ? -2.346 1.171 11.361 1.00 96.50 93 LYS A N 1
ATOM 675 C CA . LYS A 1 93 ? -2.308 0.294 12.526 1.00 96.50 93 LYS A CA 1
ATOM 676 C C . LYS A 1 93 ? -3.040 1.009 13.645 1.00 96.50 93 LYS A C 1
ATOM 678 O O . LYS A 1 93 ? -2.581 2.052 14.102 1.00 96.50 93 LYS A O 1
ATOM 683 N N . MET A 1 94 ? -4.185 0.478 14.028 1.00 95.38 94 MET A N 1
ATOM 684 C CA . MET A 1 94 ? -5.078 1.099 14.991 1.00 95.38 94 MET A CA 1
ATOM 685 C C . MET A 1 94 ? -5.086 0.277 16.261 1.00 95.38 94 MET A C 1
ATOM 687 O O . MET A 1 94 ? -5.392 -0.911 16.208 1.00 95.38 94 MET A O 1
ATOM 691 N N . LEU A 1 95 ? -4.755 0.905 17.381 1.00 95.19 95 LEU A N 1
ATOM 692 C CA . LEU A 1 95 ? -4.921 0.321 18.702 1.00 95.19 95 LEU A CA 1
ATOM 693 C C . LEU A 1 95 ? -6.156 0.954 19.332 1.00 95.19 95 LEU A C 1
ATOM 695 O O . LEU A 1 95 ? -6.198 2.173 19.500 1.00 95.19 95 LEU A O 1
ATOM 699 N N . VAL A 1 96 ? -7.161 0.139 19.628 1.00 95.12 96 VAL A N 1
ATOM 700 C CA . VAL A 1 96 ? -8.462 0.571 20.143 1.00 95.12 96 VAL A CA 1
ATOM 701 C C . VAL A 1 96 ? -8.737 -0.070 21.497 1.00 95.12 96 VAL A C 1
ATOM 703 O O . VAL A 1 96 ? -8.407 -1.234 21.709 1.00 95.12 96 VAL A O 1
ATOM 706 N N . TYR A 1 97 ? -9.358 0.684 22.394 1.00 94.19 97 TYR A N 1
ATOM 707 C CA . TYR A 1 97 ? -9.765 0.248 23.726 1.00 94.19 97 TYR A CA 1
ATOM 708 C C . TYR A 1 97 ? -11.276 0.361 23.867 1.00 94.19 97 TYR A C 1
ATOM 710 O O . TYR A 1 97 ? -11.892 1.230 23.239 1.00 94.19 97 TYR A O 1
ATOM 718 N N . SER A 1 98 ? -11.877 -0.515 24.668 1.00 92.75 98 SER A N 1
ATOM 719 C CA . SER A 1 98 ? -13.306 -0.436 24.953 1.00 92.75 98 SER A CA 1
ATOM 720 C C . SER A 1 98 ? -13.658 0.846 25.721 1.00 92.75 98 SER A C 1
ATOM 722 O O . SER A 1 98 ? -12.785 1.536 26.249 1.00 92.75 98 SER A O 1
ATOM 724 N N . ALA A 1 99 ? -14.928 1.242 25.666 1.00 92.00 99 ALA A N 1
ATOM 725 C CA . ALA A 1 99 ? -15.386 2.533 26.175 1.00 92.00 99 ALA A CA 1
ATOM 726 C C . ALA A 1 99 ? -15.604 2.568 27.694 1.00 92.00 99 ALA A C 1
ATOM 728 O O . ALA A 1 99 ? -15.786 3.653 28.245 1.00 92.00 99 ALA A O 1
ATOM 729 N N . GLU A 1 100 ? -15.631 1.411 28.356 1.00 87.50 100 GLU A N 1
ATOM 730 C CA . GLU A 1 100 ? -15.746 1.328 29.810 1.00 87.50 100 GLU A CA 1
ATOM 731 C C . GLU A 1 100 ? -14.461 1.789 30.512 1.00 87.50 100 GLU A C 1
ATOM 733 O O . GLU A 1 100 ? -13.378 1.788 29.927 1.00 87.50 100 GLU A O 1
ATOM 738 N N . ASP A 1 101 ? -14.600 2.169 31.782 1.00 83.62 101 ASP A N 1
ATOM 739 C CA . ASP A 1 101 ? -13.495 2.549 32.660 1.00 83.62 101 ASP A CA 1
ATOM 740 C C . ASP A 1 101 ? -13.501 1.621 33.891 1.00 83.62 101 ASP A C 1
ATOM 742 O O . ASP A 1 101 ? -14.444 1.697 34.692 1.00 83.62 101 ASP A O 1
ATOM 746 N N . PRO A 1 102 ? -12.533 0.698 34.036 1.00 84.50 102 PRO A N 1
ATOM 747 C CA . PRO A 1 102 ? -11.388 0.461 33.149 1.00 84.50 102 PRO A CA 1
ATOM 748 C C . PRO A 1 102 ? -11.742 -0.267 31.829 1.00 84.50 102 PRO A C 1
ATOM 750 O O . PRO A 1 102 ? -12.708 -1.040 31.792 1.00 84.50 102 PRO A O 1
ATOM 753 N N . PRO A 1 103 ? -10.962 -0.078 30.742 1.00 87.12 103 PRO A N 1
ATOM 754 C CA . PRO A 1 103 ? -11.196 -0.725 29.451 1.00 87.12 103 PRO A CA 1
ATOM 755 C C . PRO A 1 103 ? -11.000 -2.245 29.522 1.00 87.12 103 PRO A C 1
ATOM 757 O O . PRO A 1 103 ? -9.879 -2.751 29.608 1.00 87.12 103 PRO A O 1
ATOM 760 N N . ALA A 1 104 ? -12.106 -2.980 29.403 1.00 89.88 104 ALA A N 1
ATOM 761 C CA . ALA A 1 104 ? -12.150 -4.440 29.479 1.00 89.88 104 ALA A CA 1
ATOM 762 C C . ALA A 1 104 ? -11.530 -5.150 28.263 1.00 89.88 104 ALA A C 1
ATOM 764 O O . ALA A 1 104 ? -11.042 -6.273 28.387 1.00 89.88 104 ALA A O 1
ATOM 765 N N . HIS A 1 105 ? -11.550 -4.519 27.0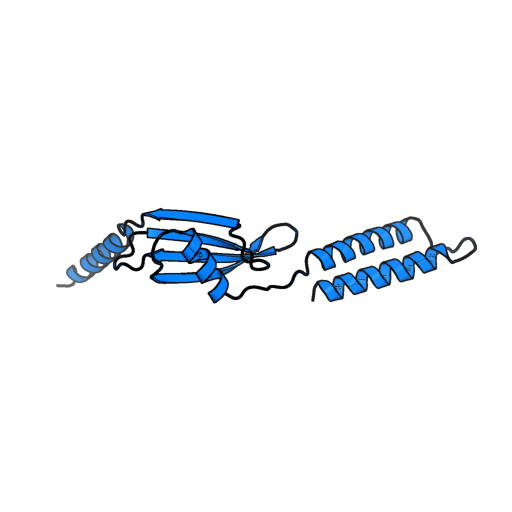85 1.00 91.88 105 HIS A N 1
ATOM 766 C CA . HIS A 1 105 ? -11.023 -5.103 25.850 1.00 91.88 105 HIS A CA 1
ATOM 767 C C . HIS A 1 105 ? -10.079 -4.142 25.143 1.00 91.88 105 HIS A C 1
ATOM 769 O O . HIS A 1 105 ? -10.268 -2.922 25.159 1.00 91.88 105 HIS A O 1
ATOM 775 N N . ARG A 1 106 ? -9.096 -4.712 24.444 1.00 94.25 106 ARG A N 1
ATOM 776 C CA . ARG A 1 106 ? -8.262 -3.979 23.495 1.00 94.25 106 ARG A CA 1
ATOM 777 C C . ARG A 1 106 ? -8.191 -4.710 22.165 1.00 94.25 106 ARG A C 1
ATOM 779 O O . ARG A 1 106 ? -8.244 -5.936 22.099 1.00 94.25 106 ARG A O 1
ATOM 786 N N . GLY A 1 107 ? -8.076 -3.942 21.093 1.00 94.56 107 GLY A N 1
ATOM 787 C CA . GLY A 1 107 ? -7.995 -4.455 19.738 1.00 94.56 107 GLY A CA 1
ATOM 788 C C . GLY A 1 107 ? -6.869 -3.803 18.956 1.00 94.56 107 GLY A C 1
ATOM 789 O O . GLY A 1 107 ? -6.647 -2.599 19.059 1.00 94.56 107 GLY A O 1
ATOM 790 N N . LEU A 1 108 ? -6.183 -4.592 18.137 1.00 96.00 108 LEU A N 1
ATOM 791 C CA . LEU A 1 108 ? -5.271 -4.113 17.109 1.00 96.00 108 LEU A CA 1
ATOM 792 C C . LEU A 1 108 ? -5.904 -4.372 15.743 1.00 96.00 108 LEU A C 1
ATOM 794 O O . LEU A 1 108 ? -6.169 -5.519 15.391 1.00 96.00 108 LEU A O 1
ATOM 798 N N . VAL A 1 109 ? -6.125 -3.321 14.958 1.00 96.81 109 VAL A N 1
ATOM 799 C CA . VAL A 1 109 ? -6.734 -3.416 13.627 1.00 96.81 109 VAL A CA 1
ATOM 800 C C . VAL A 1 109 ? -5.802 -2.834 12.579 1.00 96.81 109 VAL A C 1
ATOM 802 O O . VAL A 1 109 ? -5.328 -1.705 12.701 1.00 96.81 109 VAL A O 1
ATOM 805 N N . LEU A 1 110 ? -5.549 -3.598 11.521 1.00 96.81 110 LEU A N 1
ATOM 806 C CA . LEU A 1 110 ? -4.804 -3.155 10.354 1.00 96.81 110 LEU A CA 1
ATOM 807 C C . LEU A 1 110 ? -5.791 -2.813 9.238 1.00 96.81 110 LEU A C 1
ATOM 809 O O . LEU A 1 110 ? -6.440 -3.700 8.685 1.00 96.81 110 LEU A O 1
ATOM 813 N N . VAL A 1 111 ? -5.873 -1.537 8.870 1.00 95.81 111 VAL A N 1
ATOM 814 C CA . VAL A 1 111 ? -6.768 -1.033 7.817 1.00 95.81 111 VAL A CA 1
ATOM 815 C C . VAL A 1 111 ? -5.940 -0.566 6.623 1.00 95.81 111 VAL A C 1
ATOM 817 O O . VAL A 1 111 ? -5.011 0.230 6.768 1.00 95.81 111 VAL A O 1
ATOM 820 N N . ASP A 1 112 ? -6.239 -1.050 5.419 1.00 94.19 112 ASP A N 1
ATOM 821 C CA . ASP A 1 112 ? -5.558 -0.590 4.210 1.00 94.19 112 ASP A CA 1
ATOM 822 C C . ASP A 1 112 ? -5.921 0.871 3.915 1.00 94.19 112 ASP A C 1
ATOM 824 O O . ASP A 1 112 ? -7.084 1.209 3.716 1.00 94.19 112 ASP A O 1
ATOM 828 N N . ALA A 1 113 ? -4.924 1.752 3.852 1.00 92.56 113 ALA A N 1
ATOM 829 C CA . ALA A 1 113 ? -5.165 3.187 3.698 1.00 92.56 113 ALA A CA 1
ATOM 830 C C . ALA A 1 113 ? -5.480 3.608 2.245 1.00 92.56 113 ALA A C 1
ATOM 832 O O . ALA A 1 113 ? -5.593 4.801 1.950 1.00 92.56 113 ALA A O 1
ATOM 833 N N . VAL A 1 114 ? -5.561 2.655 1.307 1.00 90.38 114 VAL A N 1
ATOM 834 C CA . VAL A 1 114 ? -5.961 2.909 -0.086 1.00 90.38 114 VAL A CA 1
ATOM 835 C C . VAL A 1 114 ? -7.463 2.715 -0.271 1.00 90.38 114 VAL A C 1
ATOM 837 O O . VAL A 1 114 ? -8.076 3.495 -0.992 1.00 90.38 114 VAL A O 1
ATOM 840 N N . ASP A 1 115 ? -8.036 1.675 0.336 1.00 90.12 115 ASP A N 1
ATOM 841 C CA . ASP A 1 115 ? -9.418 1.240 0.083 1.00 90.12 115 ASP A CA 1
ATOM 842 C C . ASP A 1 115 ? -10.247 0.979 1.358 1.00 90.12 115 ASP A C 1
ATOM 844 O O . ASP A 1 115 ? -11.444 0.726 1.258 1.00 90.12 115 ASP A O 1
ATOM 848 N N . GLY A 1 116 ? -9.649 1.070 2.550 1.00 91.12 116 GLY A N 1
ATOM 849 C CA . GLY A 1 116 ? -10.339 0.878 3.830 1.00 91.12 116 GLY A CA 1
ATOM 850 C C . GLY A 1 116 ? -10.586 -0.580 4.200 1.00 91.12 116 GLY A C 1
ATOM 851 O O . GLY A 1 116 ? -11.263 -0.854 5.190 1.00 91.12 116 GLY A O 1
ATOM 852 N N . THR A 1 117 ? -10.052 -1.526 3.427 1.00 93.25 117 THR A N 1
ATOM 853 C CA . THR A 1 117 ? -10.214 -2.954 3.708 1.00 93.25 117 THR A CA 1
ATOM 854 C C . THR A 1 117 ? -9.514 -3.318 5.015 1.00 93.25 117 THR A C 1
ATOM 856 O O . THR A 1 117 ? -8.353 -2.957 5.224 1.00 93.25 117 THR A O 1
ATOM 859 N N . ILE A 1 118 ? -10.187 -4.087 5.874 1.00 95.75 118 ILE A N 1
ATOM 860 C CA . ILE A 1 118 ? -9.557 -4.689 7.052 1.00 95.75 118 ILE A CA 1
ATOM 861 C C . ILE A 1 118 ? -8.597 -5.778 6.575 1.00 95.75 118 ILE A C 1
ATOM 863 O O . ILE A 1 118 ? -9.010 -6.773 5.985 1.00 95.75 118 ILE A O 1
ATOM 867 N N . VAL A 1 119 ? -7.303 -5.555 6.788 1.00 94.94 119 VAL A N 1
ATOM 868 C CA . VAL A 1 119 ? -6.240 -6.505 6.444 1.00 94.94 119 VAL A CA 1
ATOM 869 C C . VAL A 1 119 ? -6.194 -7.619 7.478 1.00 94.94 119 VAL A C 1
ATOM 871 O O . VAL A 1 119 ? -6.104 -8.789 7.121 1.00 94.94 119 VAL A O 1
ATOM 874 N N . GLU A 1 120 ? -6.242 -7.236 8.750 1.00 94.62 120 GLU A N 1
ATOM 875 C CA . GLU A 1 120 ? -6.174 -8.129 9.898 1.00 94.62 120 GLU A CA 1
ATOM 876 C C . GLU A 1 120 ? -6.739 -7.396 11.114 1.00 94.62 120 GLU A C 1
ATOM 878 O O . GLU A 1 120 ? -6.652 -6.167 11.200 1.00 94.62 120 GLU A O 1
ATOM 883 N N . TYR A 1 121 ? -7.317 -8.137 12.050 1.00 95.94 121 TYR A N 1
ATOM 884 C CA . TYR A 1 121 ? -7.682 -7.607 13.351 1.00 95.94 121 TYR A CA 1
ATOM 885 C C . TYR A 1 121 ? -7.457 -8.670 14.420 1.00 95.94 121 TYR A C 1
ATOM 887 O O . TYR A 1 121 ? -7.615 -9.865 14.173 1.00 95.94 121 TYR A O 1
ATOM 895 N N . PHE A 1 122 ? -7.089 -8.215 15.607 1.00 95.25 122 PHE A N 1
ATOM 896 C CA . PHE A 1 122 ? -6.906 -9.043 16.785 1.00 95.25 122 PHE A CA 1
ATOM 897 C C . PHE A 1 122 ? -7.558 -8.340 17.969 1.00 95.25 122 PHE A C 1
ATOM 899 O O . PHE A 1 122 ? -7.372 -7.137 18.138 1.00 95.25 122 PHE A O 1
ATOM 906 N N . VAL A 1 123 ? -8.340 -9.075 18.753 1.00 95.56 123 VAL A N 1
ATOM 907 C CA . VAL A 1 123 ? -9.023 -8.570 19.946 1.00 95.56 123 VAL A CA 1
ATOM 908 C C . VAL A 1 123 ? -8.689 -9.493 21.100 1.00 95.56 123 VAL A C 1
ATOM 910 O O . VAL A 1 123 ? -8.746 -10.713 20.951 1.00 95.56 123 VAL A O 1
ATOM 913 N N . GLU A 1 124 ? -8.363 -8.900 22.238 1.00 93.50 124 GLU A N 1
ATOM 914 C CA . GLU A 1 124 ? -8.103 -9.619 23.475 1.00 93.50 124 GLU A CA 1
ATOM 915 C C . GLU A 1 124 ? -8.731 -8.903 24.669 1.00 93.50 124 GLU A C 1
ATOM 917 O O . GLU A 1 124 ? -8.989 -7.692 24.643 1.00 93.50 124 GLU A O 1
ATOM 922 N N . GLU A 1 125 ? -8.978 -9.678 25.720 1.00 91.25 125 GLU A N 1
ATOM 923 C CA . GLU A 1 125 ? -9.297 -9.136 27.035 1.00 91.25 125 GLU A CA 1
ATOM 924 C C . GLU A 1 125 ? -8.089 -8.350 27.555 1.00 91.25 125 GLU A C 1
ATOM 926 O O . GLU A 1 125 ? -6.935 -8.734 27.351 1.00 91.25 125 GLU A O 1
ATOM 931 N N . ASN A 1 126 ? -8.352 -7.231 28.222 1.00 86.12 126 ASN A N 1
ATOM 932 C CA . ASN A 1 126 ? -7.332 -6.378 28.816 1.00 86.12 126 ASN A CA 1
ATOM 933 C C . ASN A 1 126 ? -7.452 -6.426 30.349 1.00 86.12 126 ASN A C 1
ATOM 935 O O . ASN A 1 126 ? -7.960 -5.479 30.946 1.00 86.12 126 ASN A O 1
ATOM 939 N N . PRO A 1 127 ? -7.014 -7.519 31.008 1.00 73.12 127 PRO A N 1
ATOM 940 C CA . PRO A 1 127 ? -6.940 -7.546 32.459 1.00 73.12 127 PRO A CA 1
ATOM 941 C C . PRO A 1 127 ? -5.861 -6.548 32.898 1.00 73.12 127 PRO A C 1
ATOM 943 O O . PRO A 1 127 ? -4.679 -6.704 32.586 1.00 73.12 127 PRO A O 1
ATOM 946 N N . GLU A 1 128 ? -6.256 -5.487 33.598 1.00 65.44 128 GLU A N 1
ATOM 947 C CA . GLU A 1 128 ? -5.360 -4.414 34.057 1.00 65.44 128 GLU A CA 1
ATOM 948 C C . GLU A 1 128 ? -4.427 -4.824 35.213 1.00 65.44 128 GLU A C 1
ATOM 950 O O . GLU A 1 128 ? -4.054 -4.007 36.054 1.00 65.44 128 GLU A O 1
ATOM 955 N N . GLU A 1 129 ? -4.007 -6.088 35.273 1.00 63.94 129 GLU A N 1
ATOM 956 C CA . GLU A 1 129 ? -3.118 -6.600 36.325 1.00 63.94 129 GLU A CA 1
ATOM 957 C C . GLU A 1 129 ? -1.786 -5.825 36.383 1.00 63.94 129 GLU A C 1
ATOM 959 O O . GLU A 1 129 ? -1.190 -5.675 37.447 1.00 63.94 129 GLU A O 1
ATOM 964 N N . TRP A 1 130 ? -1.352 -5.264 35.251 1.00 61.44 130 TRP A N 1
ATOM 965 C CA . TRP A 1 130 ? -0.124 -4.476 35.120 1.00 61.44 130 TRP A CA 1
ATOM 966 C C . TRP A 1 130 ? -0.244 -3.024 35.623 1.00 61.44 130 TRP A C 1
ATOM 968 O O . TRP A 1 130 ? 0.759 -2.454 36.053 1.00 61.44 130 TRP A O 1
ATOM 978 N N . ALA A 1 131 ? -1.435 -2.414 35.589 1.00 58.56 131 ALA A N 1
ATOM 979 C CA . ALA A 1 131 ? -1.656 -1.071 36.140 1.00 58.56 131 ALA A CA 1
ATOM 980 C C . ALA A 1 131 ? -1.701 -1.128 37.677 1.00 58.56 131 ALA A C 1
ATOM 982 O O . ALA A 1 131 ? -1.051 -0.335 38.364 1.00 58.56 131 ALA A O 1
ATOM 983 N N . GLN A 1 132 ? -2.350 -2.170 38.205 1.00 57.44 132 GLN A N 1
ATOM 984 C CA . GLN A 1 132 ? -2.445 -2.426 39.641 1.00 57.44 132 GLN A CA 1
ATOM 985 C C . GLN A 1 132 ? -1.073 -2.680 40.280 1.00 57.44 132 GLN A C 1
ATOM 987 O O . GLN A 1 132 ? -0.814 -2.198 41.382 1.00 57.44 132 GLN A O 1
ATOM 992 N N . SER A 1 133 ? -0.158 -3.384 39.597 1.00 54.03 133 SER A N 1
ATOM 993 C CA . SER A 1 133 ? 1.203 -3.574 40.117 1.00 54.03 133 SER A CA 1
ATOM 994 C C . SER A 1 133 ? 1.968 -2.256 40.260 1.00 54.03 133 SER A C 1
ATOM 996 O O . SER A 1 133 ? 2.660 -2.074 41.257 1.00 54.03 133 SER A O 1
ATOM 998 N N . SER A 1 134 ? 1.809 -1.310 39.324 1.00 57.06 134 SER A N 1
ATOM 999 C CA . SER A 1 134 ? 2.489 -0.007 39.400 1.00 57.06 134 SER A CA 1
ATOM 1000 C C . SER A 1 134 ? 1.938 0.913 40.496 1.00 57.06 134 SER A C 1
ATOM 1002 O O . SER A 1 134 ? 2.707 1.642 41.123 1.00 57.06 134 SER A O 1
ATOM 1004 N N . GLU A 1 135 ? 0.634 0.858 40.781 1.00 59.56 135 GLU A N 1
ATOM 1005 C CA . GLU A 1 135 ? 0.035 1.589 41.908 1.00 59.56 135 GLU A CA 1
ATOM 1006 C C . GLU A 1 135 ? 0.468 1.007 43.264 1.00 59.56 135 GLU A C 1
ATOM 1008 O O . GLU A 1 135 ? 0.747 1.756 44.202 1.00 59.56 135 GLU A O 1
ATOM 1013 N N . LEU A 1 136 ? 0.582 -0.323 43.364 1.00 58.78 136 LEU A N 1
ATOM 1014 C CA . LEU A 1 136 ? 1.069 -1.005 44.568 1.00 58.78 136 LEU A CA 1
ATOM 1015 C C . LEU A 1 136 ? 2.553 -0.717 44.845 1.00 58.78 136 LEU A C 1
ATOM 1017 O O . LEU A 1 136 ? 2.933 -0.538 46.002 1.00 58.78 136 LEU A O 1
ATOM 1021 N N . GLU A 1 137 ? 3.385 -0.643 43.805 1.00 57.41 137 GLU A N 1
ATOM 1022 C CA . GLU A 1 137 ? 4.821 -0.363 43.931 1.00 57.41 137 GLU A CA 1
ATOM 1023 C C . GLU A 1 137 ? 5.079 1.112 44.302 1.00 57.41 137 GLU A C 1
ATOM 1025 O O . GLU A 1 137 ? 5.829 1.388 45.239 1.00 57.41 137 GLU A O 1
ATOM 1030 N N . GLY A 1 138 ? 4.348 2.063 43.702 1.00 55.56 138 GLY A N 1
ATOM 1031 C CA . GLY A 1 138 ? 4.417 3.486 44.076 1.00 55.56 138 GLY A CA 1
ATOM 1032 C C . GLY A 1 138 ? 3.838 3.811 45.466 1.00 55.56 138 GLY A C 1
ATOM 1033 O O . GLY A 1 138 ? 4.277 4.753 46.133 1.00 55.56 138 GLY A O 1
ATOM 1034 N N . GLY A 1 139 ? 2.876 3.016 45.950 1.00 54.19 139 GLY A N 1
ATOM 1035 C CA . GLY A 1 139 ? 2.347 3.114 47.316 1.00 54.19 139 GLY A CA 1
ATOM 1036 C C . GLY A 1 139 ? 3.282 2.541 48.392 1.00 54.19 139 GLY A C 1
ATOM 1037 O O . GLY A 1 139 ? 3.207 2.942 49.555 1.00 54.19 139 GLY A O 1
ATOM 1038 N N . ALA A 1 140 ? 4.181 1.623 48.029 1.00 55.22 140 ALA A N 1
ATOM 1039 C CA . ALA A 1 140 ? 5.151 1.045 48.958 1.00 55.22 140 ALA A CA 1
ATOM 1040 C C . ALA A 1 140 ? 6.336 1.990 49.227 1.00 55.22 140 ALA A C 1
ATOM 1042 O O . ALA A 1 140 ? 6.793 2.084 50.367 1.00 55.22 140 ALA A O 1
ATOM 1043 N N . GLU A 1 141 ? 6.794 2.740 48.220 1.00 53.94 141 GLU A N 1
ATOM 1044 C CA . GLU A 1 141 ? 7.913 3.686 48.373 1.00 53.94 141 GLU A CA 1
ATOM 1045 C C . GLU A 1 141 ? 7.557 4.909 49.234 1.00 53.94 141 GLU A C 1
ATOM 1047 O O . GLU A 1 141 ? 8.412 5.449 49.929 1.00 53.94 141 GLU A O 1
ATOM 1052 N N . THR A 1 142 ? 6.285 5.314 49.275 1.00 54.81 142 THR A N 1
ATOM 1053 C CA . THR A 1 142 ? 5.831 6.466 50.078 1.00 54.81 142 THR A CA 1
ATOM 1054 C C . THR A 1 142 ? 5.700 6.180 51.579 1.00 54.81 142 THR A C 1
ATOM 1056 O O . THR A 1 142 ? 5.543 7.116 52.360 1.00 54.81 142 THR A O 1
ATOM 1059 N N . ASN A 1 143 ? 5.793 4.916 52.009 1.00 54.12 143 ASN A N 1
ATOM 1060 C CA . ASN A 1 143 ? 5.635 4.511 53.414 1.00 54.12 143 ASN A CA 1
ATOM 1061 C C . ASN A 1 143 ? 6.958 4.194 54.137 1.00 54.12 143 ASN A C 1
ATOM 1063 O O . ASN A 1 143 ? 6.928 3.727 55.275 1.00 54.12 143 ASN A O 1
ATOM 1067 N N . LEU A 1 144 ? 8.113 4.433 53.507 1.00 57.78 144 LEU A N 1
ATOM 1068 C CA . LEU A 1 144 ? 9.430 4.192 54.116 1.00 57.78 144 LEU A CA 1
ATOM 1069 C C . LEU A 1 144 ? 10.099 5.457 54.689 1.00 57.78 144 LEU A C 1
ATOM 1071 O O . LEU A 1 144 ? 11.141 5.340 55.331 1.00 57.78 144 LEU A O 1
ATOM 1075 N N . ASP A 1 145 ? 9.469 6.629 54.542 1.00 56.69 145 ASP A N 1
ATOM 1076 C CA . ASP A 1 145 ? 9.989 7.929 55.002 1.00 56.69 145 ASP A CA 1
ATOM 1077 C C . ASP A 1 145 ? 9.239 8.520 56.226 1.00 56.69 145 ASP A C 1
ATOM 1079 O O . ASP A 1 145 ? 9.302 9.730 56.462 1.00 56.69 145 ASP A O 1
ATOM 1083 N N . ALA A 1 146 ? 8.530 7.700 57.016 1.00 43.56 146 ALA A N 1
ATOM 1084 C CA . ALA A 1 146 ? 7.811 8.130 58.231 1.00 43.56 146 ALA A CA 1
ATOM 1085 C C . ALA A 1 146 ? 8.347 7.487 59.520 1.00 43.56 146 ALA A C 1
ATOM 1087 O O . ALA A 1 146 ? 8.547 6.251 59.537 1.00 43.56 146 ALA A O 1
#

Solvent-accessible surface area (backbone atoms only — not comparable to full-atom values): 8057 Å² total; per-residue (Å²): 108,47,41,58,56,10,50,51,33,34,53,51,19,50,52,52,44,53,49,58,72,65,58,82,80,88,56,92,83,63,47,73,65,54,52,51,46,23,52,53,38,30,53,51,10,52,48,28,39,68,40,36,68,66,83,65,55,54,72,68,59,46,49,56,48,41,46,72,68,70,78,53,64,66,55,55,71,51,78,44,87,44,68,45,72,93,52,50,44,50,27,36,42,32,44,35,25,28,58,53,88,76,41,57,33,37,33,45,30,33,28,31,22,58,78,56,48,75,75,47,72,48,75,46,79,38,78,62,66,69,59,53,50,53,55,54,53,61,56,54,66,72,67,75,84,120

Sequence (146 aa):
RRKVTGLIYLIVALGIGTWSVSVSGEPVLVNTGLIAGCVALGLFGLYSLAAGRSFGLDENEALVAANRAVGFPVGHASAQLGWRGVLSRPTWKMLVYSAEDPPAHRGLVLVDAVDGTIVEYFVEENPEEWAQSSELEGGAETNLDA

Nearest PDB structures (foldseek):
  3e0c-assembly1_A  TM=7.333E-01  e=2.268E+00  Homo sapiens
  6xrr-assembly3_D  TM=3.764E-01  e=3.445E+00  Salmonella enterica subsp. enterica serovar Typhimurium str. LT2
  6f1k-assembly1_A  TM=3.789E-01  e=3.657E+00  Homo sapiens
  6xrr-assembly4_H  TM=3.999E-01  e=7.485E+00  Salmonella enterica subsp. enterica serovar Typhimurium str. LT2
  1yem-assembly1_A  TM=2.219E-01  e=2.713E+00  Pyrococcus furiosus DSM 3638

pLDDT: mean 86.78, std 12.72, range [43.56, 97.75]

Foldseek 3Di:
DLLVQLVVLQCVLCVQLVVLVPDDDPDPPRDPVSNVVSVVSNVVSVLSNQLPADQAADPVLLVVLVCVVAPAAWQDKDWDWAFDDPSRFIWIWMWTFHNDVVTQKIKTWIAGRRPRDTPDMDMDTDDVPVVVVVVVVVVVVVPPPD

Mean predicted aligned error: 9.16 Å

Secondary structure (DSSP, 8-state):
-HHHHHHHHHHHHHHHHHHHHH--S--TT--HHHHHHHHHHHHHHHHHHHTT------HHHHHHHHHHHH-S-EEEEEEEEEEETTTTEEEEEEEEEESSSS--EEEEEEEETTT--EEEEEEEE--THHHHHHHHHHHHHTTS--

Radius of gyration: 26.97 Å; Cα contacts (8 Å, |Δi|>4): 221; chains: 1; bounding box: 47×21×98 Å